Protein AF-A0A101IPP5-F1 (afdb_monomer_lite)

Foldseek 3Di:
DPPPCPPPPVVVVVVVLCVVPVVDDPVVSVVVVVVVVVVVVVVVVVVVVVVVVPDDDDDDPDPPVVQLVVLVVQAVDPVLSVLLSRQLSVLVVDAAGEAEDQDPPGPQVCFVVSCVSGSHVTYHYPVVPPPDPPD

Secondary structure (DSSP, 8-state):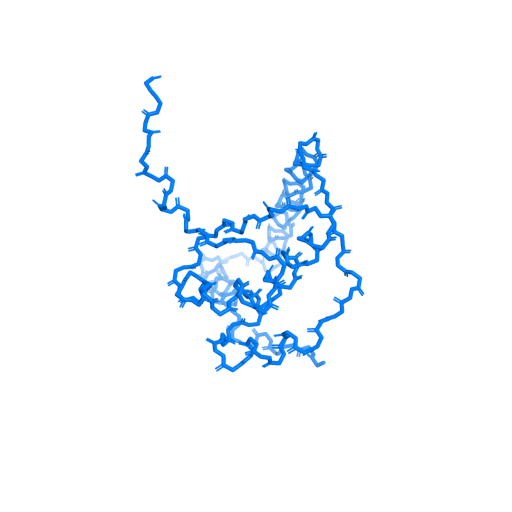
----GGG-HHHHHHHHHHHHTTTS-HHHHHHHHHHHHHHHHHHHHHHHHHHHTTS---------HHHHHHHHTT---HHHHHHHHHHHHHHHHSTT-EEEE--TTTTTTTHHHHHHHSS-SEEEEGGGG-S----

pLDDT: mean 87.03, std 14.02, range [35.88, 97.56]

Structure (mmCIF, N/CA/C/O backbone):
data_AF-A0A101IPP5-F1
#
_entry.id   AF-A0A101IPP5-F1
#
loop_
_atom_site.group_PDB
_atom_site.id
_atom_site.type_symbol
_atom_site.label_atom_id
_atom_site.label_alt_id
_atom_site.label_comp_id
_atom_site.label_asym_id
_atom_site.label_entity_id
_atom_site.label_seq_id
_atom_site.pdbx_PDB_ins_code
_atom_site.Cartn_x
_atom_site.Cartn_y
_atom_site.Cartn_z
_atom_site.occupancy
_atom_site.B_iso_or_equiv
_atom_site.auth_seq_id
_atom_site.auth_comp_id
_atom_site.auth_asym_id
_atom_site.auth_atom_id
_atom_site.pdbx_PDB_model_num
ATOM 1 N N . MET A 1 1 ? 18.520 9.495 3.350 1.00 35.88 1 MET A N 1
ATOM 2 C CA . MET A 1 1 ? 19.547 8.613 2.758 1.00 35.88 1 MET A CA 1
ATOM 3 C C . MET A 1 1 ? 18.892 7.920 1.573 1.00 35.88 1 MET A C 1
ATOM 5 O O . MET A 1 1 ? 17.983 7.137 1.793 1.00 35.88 1 MET A O 1
ATOM 9 N N . PHE A 1 2 ? 19.220 8.305 0.335 1.00 39.84 2 PHE A N 1
ATOM 10 C CA . PHE A 1 2 ? 18.642 7.663 -0.853 1.00 39.84 2 PHE A CA 1
ATOM 11 C C . PHE A 1 2 ? 19.157 6.220 -0.929 1.00 39.84 2 PHE A C 1
ATOM 13 O O . PHE A 1 2 ? 20.362 6.001 -0.785 1.00 39.84 2 PHE A O 1
ATOM 20 N N . ALA A 1 3 ? 18.260 5.246 -1.093 1.00 48.28 3 ALA A N 1
ATOM 21 C CA . ALA A 1 3 ? 18.640 3.847 -1.250 1.00 48.28 3 ALA A CA 1
ATOM 22 C C . ALA A 1 3 ? 19.607 3.712 -2.437 1.00 48.28 3 ALA A C 1
ATOM 24 O O . ALA A 1 3 ? 19.320 4.196 -3.534 1.00 48.28 3 ALA A O 1
ATOM 25 N N . ARG A 1 4 ? 20.771 3.086 -2.224 1.00 52.41 4 ARG A N 1
ATOM 26 C CA . ARG A 1 4 ? 21.702 2.783 -3.317 1.00 52.41 4 ARG A CA 1
ATOM 27 C C . ARG A 1 4 ? 21.040 1.723 -4.194 1.00 52.41 4 ARG A C 1
ATOM 29 O O . ARG A 1 4 ? 20.819 0.602 -3.748 1.00 52.41 4 ARG A O 1
ATOM 36 N N . GLY A 1 5 ? 20.679 2.100 -5.419 1.00 57.62 5 GLY A N 1
ATOM 37 C CA . GLY A 1 5 ? 19.861 1.288 -6.327 1.00 57.62 5 GLY A CA 1
ATOM 38 C C . GLY A 1 5 ? 20.529 0.026 -6.879 1.00 57.62 5 GLY A C 1
ATOM 39 O O . GLY A 1 5 ? 19.956 -0.623 -7.744 1.00 57.62 5 GLY A O 1
ATOM 40 N N . GLU A 1 6 ? 21.720 -0.329 -6.396 1.00 63.34 6 GLU A N 1
ATOM 41 C CA . GLU A 1 6 ? 22.563 -1.429 -6.887 1.00 63.34 6 GLU A CA 1
ATOM 42 C C . GLU A 1 6 ? 21.883 -2.808 -6.796 1.00 63.34 6 GLU A C 1
ATOM 44 O O . GLU A 1 6 ? 22.181 -3.687 -7.598 1.00 63.34 6 GLU A O 1
ATOM 49 N N . ASN A 1 7 ? 20.908 -2.970 -5.896 1.00 68.00 7 ASN A N 1
ATOM 50 C CA . ASN A 1 7 ? 20.124 -4.202 -5.740 1.00 68.00 7 ASN A CA 1
ATOM 51 C C . ASN A 1 7 ? 18.718 -4.122 -6.358 1.00 68.00 7 ASN A C 1
ATOM 53 O O . ASN A 1 7 ? 17.886 -5.003 -6.132 1.00 68.00 7 ASN A O 1
ATOM 57 N N . TRP A 1 8 ? 18.393 -3.063 -7.103 1.00 77.69 8 TRP A N 1
ATOM 58 C CA . TRP A 1 8 ? 17.054 -2.934 -7.669 1.00 77.69 8 TRP A CA 1
ATOM 59 C C . TRP A 1 8 ? 16.840 -3.950 -8.787 1.00 77.69 8 TRP A C 1
ATOM 61 O O . TRP A 1 8 ? 17.609 -4.015 -9.746 1.00 77.69 8 TRP A O 1
ATOM 71 N N . ARG A 1 9 ? 15.722 -4.684 -8.720 1.00 75.94 9 ARG A N 1
ATOM 72 C CA . ARG A 1 9 ? 15.314 -5.650 -9.757 1.00 75.94 9 ARG A CA 1
ATOM 73 C C . ARG A 1 9 ? 15.290 -5.040 -11.164 1.00 75.94 9 ARG A C 1
ATOM 75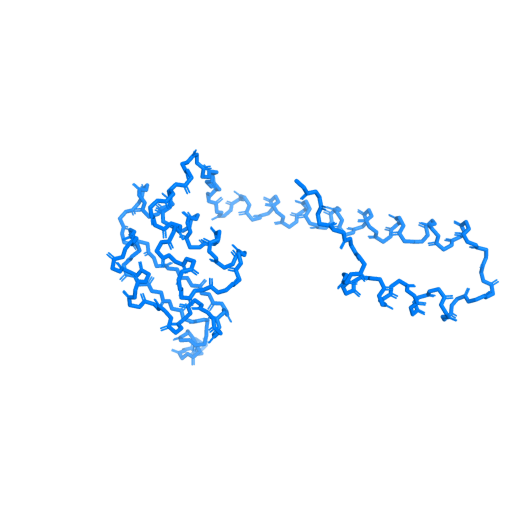 O O . ARG A 1 9 ? 15.581 -5.735 -12.135 1.00 75.94 9 ARG A O 1
ATOM 82 N N . ILE A 1 10 ? 15.012 -3.737 -11.274 1.00 79.62 10 ILE A N 1
ATOM 83 C CA . ILE A 1 10 ? 15.008 -3.019 -12.553 1.00 79.62 10 ILE A CA 1
ATOM 84 C C . ILE A 1 10 ? 16.375 -3.036 -13.247 1.00 79.62 10 ILE A C 1
ATOM 86 O O . ILE A 1 10 ? 16.414 -3.047 -14.471 1.00 79.62 10 ILE A O 1
ATOM 90 N N . LEU A 1 11 ? 17.492 -3.105 -12.512 1.00 79.81 11 LEU A N 1
ATOM 91 C CA . LEU A 1 11 ? 18.825 -3.164 -13.118 1.00 79.81 11 LEU A CA 1
ATOM 92 C C . LEU A 1 11 ? 19.029 -4.448 -13.925 1.00 79.81 11 LEU A C 1
ATOM 94 O O . LEU A 1 11 ? 19.584 -4.394 -15.019 1.00 79.81 11 LEU A O 1
ATOM 98 N N . GLY A 1 12 ? 18.540 -5.589 -13.427 1.00 81.69 12 GLY A N 1
ATOM 99 C CA . GLY A 1 12 ? 18.595 -6.861 -14.154 1.00 81.69 12 GLY A CA 1
ATOM 100 C C . GLY A 1 12 ? 17.748 -6.836 -15.427 1.00 81.69 12 GLY A C 1
ATOM 101 O O . GLY A 1 12 ? 18.188 -7.300 -16.478 1.00 81.69 12 GLY A O 1
ATOM 102 N N . ILE A 1 13 ? 16.566 -6.218 -15.354 1.00 82.44 13 ILE A N 1
ATOM 103 C CA . ILE A 1 13 ? 15.676 -6.032 -16.507 1.00 82.44 13 ILE A CA 1
ATOM 104 C C . ILE A 1 13 ? 16.335 -5.115 -17.541 1.00 82.44 13 ILE A C 1
ATOM 106 O O . ILE A 1 13 ? 16.417 -5.469 -18.712 1.00 82.44 13 ILE A O 1
ATOM 110 N N . LEU A 1 14 ? 16.864 -3.966 -17.111 1.00 80.88 14 LEU A N 1
ATOM 111 C CA . LEU A 1 14 ? 17.562 -3.031 -17.991 1.00 80.88 14 LEU A CA 1
ATOM 112 C C . LEU A 1 14 ? 18.763 -3.700 -18.652 1.00 80.88 14 LEU A C 1
ATOM 114 O O . LEU A 1 14 ? 18.918 -3.588 -19.863 1.00 80.88 14 LEU A O 1
ATOM 118 N N . LYS A 1 15 ? 19.577 -4.435 -17.888 1.00 81.94 15 LYS A N 1
ATOM 119 C CA . LYS A 1 15 ? 20.718 -5.175 -18.430 1.00 81.94 15 LYS A CA 1
ATOM 120 C C . LYS A 1 15 ? 20.281 -6.197 -19.481 1.00 81.94 15 LYS A C 1
ATOM 122 O O . LYS A 1 15 ? 20.884 -6.229 -20.543 1.00 81.94 15 LYS A O 1
ATOM 127 N N . SER A 1 16 ? 19.207 -6.945 -19.226 1.00 83.81 16 SER A N 1
ATOM 128 C CA . SER A 1 16 ? 18.646 -7.901 -20.194 1.00 83.81 16 SER A CA 1
ATOM 129 C C . SER A 1 16 ? 18.199 -7.196 -21.478 1.00 83.81 16 SER A C 1
ATOM 131 O O . SER A 1 16 ? 18.568 -7.612 -22.569 1.00 83.81 16 SER A O 1
ATOM 133 N N . ILE A 1 17 ? 17.511 -6.056 -21.355 1.00 83.31 17 ILE A N 1
ATOM 134 C CA . ILE A 1 17 ? 17.102 -5.229 -22.499 1.00 83.31 17 ILE A CA 1
ATOM 135 C C . ILE A 1 17 ? 18.323 -4.735 -23.292 1.00 83.31 17 ILE A C 1
ATOM 137 O O . ILE A 1 17 ? 18.332 -4.825 -24.519 1.00 83.31 17 ILE A O 1
ATOM 141 N N . PHE A 1 18 ? 19.359 -4.228 -22.613 1.00 82.25 18 PHE A N 1
ATOM 142 C CA . PHE A 1 18 ? 20.608 -3.806 -23.257 1.00 82.25 18 PHE A CA 1
ATOM 143 C C . PHE A 1 18 ? 21.313 -4.979 -23.947 1.00 82.25 18 PHE A C 1
ATOM 145 O O . PHE A 1 18 ? 21.815 -4.816 -25.059 1.00 82.25 18 PHE A O 1
ATOM 152 N N . ASP A 1 19 ? 21.339 -6.152 -23.312 1.00 84.56 19 ASP A N 1
ATOM 153 C CA . ASP A 1 19 ? 21.997 -7.342 -23.840 1.00 84.56 19 ASP A CA 1
ATOM 154 C C . ASP A 1 19 ? 21.277 -7.906 -25.080 1.00 84.56 19 ASP A C 1
ATOM 156 O O . ASP A 1 19 ? 21.938 -8.300 -26.043 1.00 84.56 19 ASP A O 1
ATOM 160 N N . GLU A 1 20 ? 19.943 -7.889 -25.096 1.00 84.19 20 GLU A N 1
ATOM 161 C CA . GLU A 1 20 ? 19.116 -8.282 -26.246 1.00 84.19 20 GLU A CA 1
ATOM 162 C C . GLU A 1 20 ? 19.249 -7.309 -27.427 1.00 84.19 20 GLU A C 1
ATOM 164 O O . GLU A 1 20 ? 19.109 -7.700 -28.585 1.00 84.19 20 GLU A O 1
ATOM 169 N N . HIS A 1 21 ? 19.570 -6.042 -27.152 1.00 81.31 21 HIS A N 1
ATOM 170 C CA . HIS A 1 21 ? 19.622 -4.970 -28.148 1.00 81.31 21 HIS A CA 1
ATOM 171 C C . HIS A 1 21 ? 21.048 -4.452 -28.395 1.00 81.31 21 HIS A C 1
ATOM 173 O O . HIS A 1 21 ? 21.216 -3.304 -28.804 1.00 81.31 21 HIS A O 1
ATOM 179 N N . LYS A 1 22 ? 22.084 -5.289 -28.215 1.00 74.56 22 LYS A N 1
ATOM 180 C CA . LYS A 1 22 ? 23.514 -4.924 -28.378 1.00 74.56 22 LYS A CA 1
ATOM 181 C C . LYS A 1 22 ? 23.880 -4.250 -29.707 1.00 74.56 22 LYS A C 1
ATOM 183 O O . LYS A 1 22 ? 24.897 -3.569 -29.775 1.00 74.56 22 LYS A O 1
ATOM 188 N N . GLY A 1 23 ? 23.075 -4.433 -30.756 1.00 73.62 23 GLY A N 1
ATOM 189 C CA . GLY A 1 23 ? 23.257 -3.786 -32.062 1.00 73.62 23 GLY A CA 1
ATOM 190 C C . GLY A 1 23 ? 22.647 -2.383 -32.191 1.00 73.62 23 GLY A C 1
ATOM 191 O O . GLY A 1 23 ? 22.878 -1.711 -33.194 1.00 73.62 23 GLY A O 1
ATOM 192 N N . TYR A 1 24 ? 21.867 -1.922 -31.211 1.00 74.19 24 TYR A N 1
ATOM 193 C CA . TYR A 1 24 ? 21.241 -0.601 -31.225 1.00 74.19 24 TYR A CA 1
ATOM 194 C C . TYR A 1 24 ? 22.150 0.451 -30.587 1.00 74.19 24 TYR A C 1
ATOM 196 O O . TYR A 1 24 ? 22.792 0.220 -29.564 1.00 74.19 24 TYR A O 1
ATOM 204 N N . SER A 1 25 ? 22.148 1.662 -31.151 1.00 82.31 25 SER A N 1
ATOM 205 C CA . SER A 1 25 ? 22.758 2.818 -30.487 1.00 82.31 25 SER A CA 1
ATOM 206 C C . SER A 1 25 ? 22.093 3.054 -29.128 1.00 82.31 25 SER A C 1
ATOM 208 O O . SER A 1 25 ? 20.862 3.063 -29.022 1.00 82.31 25 SER A O 1
ATOM 210 N N . SER A 1 26 ? 22.902 3.328 -28.102 1.00 79.31 26 SER A N 1
ATOM 211 C CA . SER A 1 26 ? 22.436 3.690 -26.757 1.00 79.31 26 SER A CA 1
ATOM 212 C C . SER A 1 26 ? 21.416 4.834 -26.774 1.00 79.31 26 SER A C 1
ATOM 214 O O . SER A 1 26 ? 20.473 4.835 -25.985 1.00 79.31 26 SER A O 1
ATOM 216 N N . VAL A 1 27 ? 21.539 5.766 -27.723 1.00 82.81 27 VAL A N 1
ATOM 217 C CA . VAL A 1 27 ? 20.597 6.876 -27.925 1.00 82.81 27 VAL A CA 1
ATOM 218 C C . VAL A 1 27 ? 19.200 6.372 -28.302 1.00 82.81 27 VAL A C 1
ATOM 220 O O . VAL A 1 27 ? 18.203 6.863 -27.772 1.00 82.81 27 VAL A O 1
ATOM 223 N N . ILE A 1 28 ? 19.115 5.378 -29.191 1.00 83.62 28 ILE A N 1
ATOM 224 C CA . ILE A 1 28 ? 17.840 4.795 -29.632 1.00 83.62 28 ILE A CA 1
ATOM 225 C C . ILE A 1 28 ? 17.189 4.037 -28.477 1.00 83.62 28 ILE A 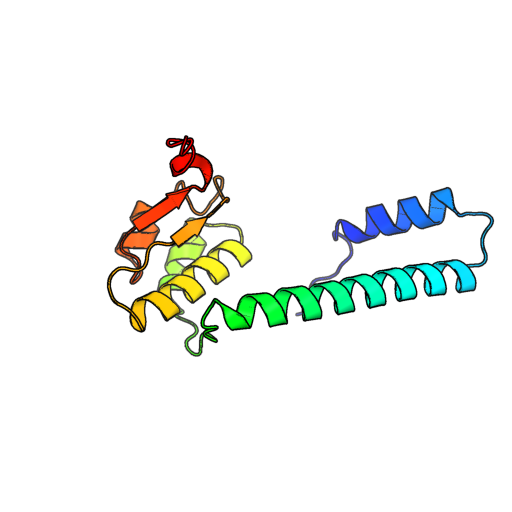C 1
ATOM 227 O O . ILE A 1 28 ? 15.992 4.190 -28.236 1.00 83.62 28 ILE A O 1
ATOM 231 N N . LEU A 1 29 ? 17.978 3.275 -27.720 1.00 83.81 29 LEU A N 1
ATOM 232 C CA . LEU A 1 29 ? 17.461 2.488 -26.607 1.00 83.81 29 LEU A CA 1
ATOM 233 C C . LEU A 1 29 ? 16.956 3.368 -25.454 1.00 83.81 29 LEU A C 1
ATOM 235 O O . LEU A 1 29 ? 15.867 3.140 -24.932 1.00 83.81 29 LEU A O 1
ATOM 239 N N . ILE A 1 30 ? 17.683 4.438 -25.116 1.00 86.00 30 ILE A N 1
ATOM 240 C CA . ILE A 1 30 ? 17.225 5.438 -24.140 1.00 86.00 30 ILE A CA 1
ATOM 241 C C . ILE A 1 30 ? 15.921 6.092 -24.604 1.00 86.00 30 ILE A C 1
ATOM 243 O O . ILE A 1 30 ? 15.019 6.306 -23.794 1.00 86.00 30 ILE A O 1
ATOM 247 N N . LYS A 1 31 ? 15.801 6.411 -25.899 1.00 88.62 31 LYS A N 1
ATOM 248 C CA . LYS A 1 31 ? 14.567 6.979 -26.455 1.00 88.62 31 LYS A CA 1
ATOM 249 C C . LYS A 1 31 ? 13.393 6.011 -26.287 1.00 88.62 31 LYS A C 1
ATOM 251 O O . LYS A 1 31 ? 12.354 6.423 -25.782 1.00 88.62 31 LYS A O 1
ATOM 256 N N . LEU A 1 32 ? 13.585 4.734 -26.615 1.00 85.50 32 LEU A N 1
ATOM 257 C CA . LEU A 1 32 ? 12.558 3.704 -26.465 1.00 85.50 32 LEU A CA 1
ATOM 258 C C . LEU A 1 32 ? 12.120 3.530 -25.002 1.00 85.50 32 LEU A C 1
ATOM 260 O O . LEU A 1 32 ? 10.923 3.516 -24.724 1.00 85.50 32 LEU A O 1
ATOM 264 N N . LEU A 1 33 ? 13.067 3.474 -24.060 1.00 87.88 33 LEU A N 1
ATOM 265 C CA . LEU A 1 33 ? 12.764 3.383 -22.626 1.00 87.88 33 LEU A CA 1
ATOM 266 C C . LEU A 1 33 ? 11.972 4.597 -22.129 1.00 87.88 33 LEU A C 1
ATOM 268 O O . LEU A 1 33 ? 10.990 4.438 -21.406 1.00 87.88 33 LEU A O 1
ATOM 272 N N . ARG A 1 34 ? 12.343 5.809 -22.559 1.00 90.06 34 ARG A N 1
ATOM 273 C CA . ARG A 1 34 ? 11.595 7.033 -22.232 1.00 90.06 34 ARG A CA 1
ATOM 274 C C . ARG A 1 34 ? 10.187 7.021 -22.816 1.00 90.06 34 ARG A C 1
ATOM 276 O O . ARG A 1 34 ? 9.255 7.470 -22.159 1.00 90.06 34 ARG A O 1
ATOM 283 N N . ASP A 1 35 ? 10.015 6.511 -24.029 1.00 90.88 35 ASP A N 1
ATOM 284 C CA . ASP A 1 35 ? 8.697 6.424 -24.658 1.00 90.88 35 ASP A CA 1
ATOM 285 C C . ASP A 1 35 ? 7.815 5.356 -23.988 1.00 90.88 35 ASP A C 1
ATOM 287 O O . ASP A 1 35 ? 6.605 5.546 -23.855 1.00 90.88 35 ASP A O 1
ATOM 291 N N . VAL A 1 36 ? 8.399 4.256 -23.499 1.00 88.94 36 VAL A N 1
ATOM 292 C CA . VAL A 1 36 ? 7.705 3.291 -22.628 1.00 88.94 36 VAL A CA 1
ATOM 293 C C . VAL A 1 36 ? 7.297 3.950 -21.313 1.00 88.94 36 VAL A C 1
ATOM 295 O O . VAL A 1 36 ? 6.125 3.876 -20.951 1.00 88.94 36 VAL A O 1
ATOM 298 N N . GLN A 1 37 ? 8.219 4.647 -20.645 1.00 91.19 37 GLN A N 1
ATOM 299 C CA . GLN A 1 37 ? 7.940 5.351 -19.394 1.00 91.19 37 GLN A CA 1
ATOM 300 C C . GLN A 1 37 ? 6.783 6.343 -19.557 1.00 91.19 37 GLN A C 1
ATOM 302 O O . GLN A 1 37 ? 5.813 6.275 -18.815 1.00 91.19 37 GLN A O 1
ATOM 307 N N . ARG A 1 38 ? 6.822 7.207 -20.579 1.00 93.75 38 ARG A N 1
ATOM 308 C CA . ARG A 1 38 ? 5.753 8.189 -20.831 1.00 93.75 38 ARG A CA 1
ATOM 309 C C . ARG A 1 38 ? 4.390 7.542 -21.053 1.00 93.75 38 ARG A C 1
ATOM 311 O O . ARG A 1 38 ? 3.382 8.084 -20.607 1.00 93.75 38 ARG A O 1
ATOM 318 N N . ARG A 1 39 ? 4.341 6.412 -21.769 1.00 93.62 39 ARG A N 1
ATOM 319 C CA . ARG A 1 39 ? 3.088 5.670 -21.973 1.00 93.62 39 ARG A CA 1
ATOM 320 C C . ARG A 1 39 ? 2.567 5.111 -20.658 1.00 93.62 39 ARG A C 1
ATOM 322 O O . ARG A 1 39 ? 1.389 5.284 -20.371 1.00 93.62 39 ARG A O 1
ATOM 329 N N . TYR A 1 40 ? 3.446 4.516 -19.855 1.00 92.44 40 TYR A N 1
ATOM 330 C CA . TYR A 1 40 ? 3.087 4.012 -18.536 1.00 92.44 40 TYR A CA 1
ATOM 331 C C . TYR A 1 40 ? 2.580 5.128 -17.615 1.00 92.44 40 TYR A C 1
ATOM 333 O O . TYR A 1 40 ? 1.511 4.990 -17.031 1.00 92.44 40 TYR A O 1
ATOM 341 N N . ASP A 1 41 ? 3.286 6.259 -17.547 1.00 94.12 41 ASP A N 1
ATOM 342 C CA . ASP A 1 41 ? 2.893 7.411 -16.728 1.00 94.12 41 ASP A CA 1
ATOM 343 C C . ASP A 1 41 ? 1.526 7.957 -17.157 1.00 94.12 41 ASP A C 1
ATOM 345 O O . ASP A 1 41 ? 0.678 8.256 -16.315 1.00 94.12 41 ASP A O 1
ATOM 349 N N . LYS A 1 42 ? 1.274 8.036 -18.471 1.00 95.69 42 LYS A N 1
ATOM 350 C CA . LYS A 1 42 ? -0.032 8.439 -19.000 1.00 95.69 42 LYS A CA 1
ATOM 351 C C . LYS A 1 42 ? -1.128 7.453 -18.596 1.00 95.69 42 LYS A C 1
ATOM 353 O O . LYS A 1 42 ? -2.152 7.876 -18.070 1.00 95.69 42 LYS A O 1
ATOM 358 N N . GLU A 1 43 ? -0.915 6.155 -18.803 1.00 95.12 43 GLU A N 1
ATOM 359 C CA . GLU A 1 43 ? -1.888 5.133 -18.406 1.00 95.12 43 GLU A CA 1
ATOM 360 C C . GLU A 1 43 ? -2.151 5.140 -16.900 1.00 95.12 43 GLU A C 1
ATOM 362 O O . GLU A 1 43 ? -3.293 4.966 -16.474 1.00 95.12 43 GLU A O 1
ATOM 367 N N . TYR A 1 44 ? -1.113 5.353 -16.092 1.00 93.88 44 TYR A N 1
ATOM 368 C CA . TYR A 1 44 ? -1.234 5.496 -14.650 1.00 93.88 44 TYR A CA 1
ATOM 369 C C . TYR A 1 44 ? -2.125 6.686 -14.291 1.00 93.88 44 TYR A C 1
ATOM 371 O O . TYR A 1 44 ? -3.086 6.512 -13.544 1.00 93.88 44 TYR A O 1
ATOM 379 N N . ILE A 1 45 ? -1.859 7.868 -14.858 1.00 94.50 45 ILE A N 1
ATOM 380 C CA . ILE A 1 45 ? -2.669 9.073 -14.631 1.00 94.50 45 ILE A CA 1
ATOM 381 C C . ILE A 1 45 ? -4.122 8.830 -15.050 1.00 94.50 45 ILE A C 1
ATOM 383 O O . ILE A 1 45 ? -5.035 9.135 -14.285 1.00 94.50 45 ILE A O 1
ATOM 387 N N . ASP A 1 46 ? -4.346 8.235 -16.222 1.00 94.94 46 ASP A N 1
ATOM 388 C CA . ASP A 1 46 ? -5.689 7.956 -16.735 1.00 94.94 46 ASP A CA 1
ATOM 389 C C . ASP A 1 46 ? -6.454 6.988 -15.815 1.00 94.94 46 ASP A C 1
ATOM 391 O O . ASP A 1 46 ? -7.615 7.229 -15.476 1.00 94.94 46 ASP A O 1
ATOM 395 N N . ARG A 1 47 ? -5.809 5.904 -15.360 1.00 94.00 47 ARG A N 1
ATOM 396 C CA . ARG A 1 47 ? -6.406 4.942 -14.414 1.00 94.00 47 ARG A CA 1
ATOM 397 C C . ARG A 1 47 ? -6.659 5.575 -13.050 1.00 94.00 47 ARG A C 1
ATOM 399 O O . ARG A 1 47 ? -7.708 5.339 -12.460 1.00 94.00 47 ARG A O 1
ATOM 406 N N . PHE A 1 48 ? -5.730 6.389 -12.563 1.00 92.56 48 PHE A N 1
ATOM 407 C CA . PHE A 1 48 ? -5.855 7.074 -11.283 1.00 92.56 48 PHE A CA 1
ATOM 408 C C . PHE A 1 48 ? -6.982 8.112 -11.293 1.00 92.56 48 PHE A C 1
ATOM 410 O O . PHE A 1 48 ? -7.738 8.205 -10.329 1.00 92.56 48 PHE A O 1
ATOM 417 N N . ASN A 1 49 ? -7.150 8.850 -12.392 1.00 94.06 49 ASN A N 1
ATOM 418 C CA . ASN A 1 49 ? -8.259 9.789 -12.554 1.00 94.06 49 ASN A CA 1
ATOM 419 C C . ASN A 1 49 ? -9.611 9.066 -12.568 1.00 94.06 49 ASN A C 1
ATOM 421 O O . ASN A 1 49 ? -10.510 9.480 -11.848 1.00 94.06 49 ASN A O 1
ATOM 425 N N . LYS A 1 50 ? -9.726 7.938 -13.281 1.00 94.56 50 LYS A N 1
ATOM 426 C CA . LYS A 1 50 ? -10.933 7.093 -13.227 1.00 94.56 50 LYS A CA 1
ATOM 427 C C . LYS A 1 50 ? -11.202 6.554 -11.824 1.00 94.56 50 LYS A C 1
ATOM 429 O O . LYS A 1 50 ? -12.341 6.515 -11.382 1.00 94.56 50 LYS A O 1
ATOM 434 N N . LEU A 1 51 ? -10.157 6.147 -11.102 1.00 93.56 51 LEU A N 1
ATOM 435 C CA . LEU A 1 51 ? -10.292 5.678 -9.724 1.00 93.56 51 LEU A CA 1
ATOM 436 C C . LEU A 1 51 ? -10.852 6.787 -8.819 1.00 93.56 51 LEU A C 1
ATOM 438 O O . LEU A 1 51 ? -11.757 6.530 -8.033 1.00 93.56 51 LEU A O 1
ATOM 442 N N . LYS A 1 52 ? -10.368 8.026 -8.963 1.00 93.88 52 LYS A N 1
ATOM 443 C CA . LYS A 1 52 ? -10.849 9.191 -8.198 1.00 93.88 52 LYS A CA 1
ATOM 444 C C . LYS A 1 52 ? -12.334 9.497 -8.387 1.00 93.88 52 LYS A C 1
ATOM 446 O O . LYS A 1 52 ? -12.914 10.151 -7.529 1.00 93.88 52 LYS A O 1
ATOM 451 N N . GLU A 1 53 ? -12.946 9.044 -9.477 1.00 94.25 53 GLU A N 1
ATOM 452 C CA . GLU A 1 53 ? -14.390 9.193 -9.693 1.00 94.25 53 GLU A CA 1
ATOM 453 C C . GLU A 1 53 ? -15.212 8.279 -8.768 1.00 94.25 53 GLU A C 1
ATOM 455 O O . GLU A 1 53 ? -16.373 8.574 -8.495 1.00 94.25 53 GLU A O 1
ATOM 460 N N . ILE A 1 54 ? -14.621 7.186 -8.270 1.00 95.00 54 ILE A N 1
ATOM 461 C CA . ILE A 1 54 ? -15.312 6.154 -7.480 1.00 95.00 54 ILE A CA 1
ATOM 462 C C . ILE A 1 54 ? -14.747 5.962 -6.067 1.00 95.00 54 ILE A C 1
ATOM 464 O O . ILE A 1 54 ? -15.396 5.320 -5.243 1.00 95.00 54 ILE A O 1
ATOM 468 N N . VAL A 1 55 ? -13.560 6.498 -5.763 1.00 91.31 55 VAL A N 1
ATOM 469 C CA . VAL A 1 55 ? -12.956 6.426 -4.424 1.00 91.31 55 VAL A CA 1
ATOM 470 C C . VAL A 1 55 ? -12.590 7.802 -3.886 1.00 91.31 55 VAL A C 1
ATOM 472 O O . VAL A 1 55 ? -12.139 8.686 -4.614 1.00 91.31 55 VAL A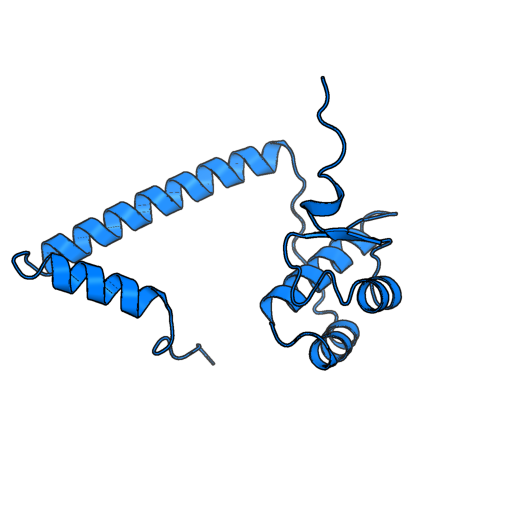 O 1
ATOM 475 N N . THR A 1 56 ? -12.705 7.961 -2.571 1.00 90.31 56 THR A N 1
ATOM 476 C CA . THR A 1 56 ? -12.145 9.110 -1.857 1.00 90.31 56 THR A CA 1
ATOM 477 C C . THR A 1 56 ? -10.691 8.828 -1.495 1.00 90.31 56 THR A C 1
ATOM 479 O O . THR A 1 56 ? -10.378 7.801 -0.897 1.00 90.31 56 THR A O 1
ATOM 482 N N . ILE A 1 57 ? -9.797 9.749 -1.857 1.00 90.75 57 ILE A N 1
ATOM 483 C CA . ILE A 1 57 ? -8.371 9.645 -1.542 1.00 90.75 57 ILE A CA 1
ATOM 484 C C . ILE A 1 57 ? -8.074 10.455 -0.289 1.00 90.75 57 ILE A C 1
ATOM 486 O O . ILE A 1 57 ? -8.387 11.642 -0.215 1.00 90.75 57 ILE A O 1
ATOM 490 N N . HIS A 1 58 ? -7.414 9.809 0.663 1.00 91.25 58 HIS A N 1
ATOM 491 C CA . HIS A 1 58 ? -6.964 10.417 1.903 1.00 91.25 58 HIS A CA 1
ATOM 492 C C . HIS A 1 58 ? -5.439 10.435 1.943 1.00 91.25 58 HIS A C 1
ATOM 494 O O . HIS A 1 58 ? -4.801 9.416 1.697 1.00 91.25 58 HIS A O 1
ATOM 500 N N . ASN A 1 59 ? -4.860 11.590 2.275 1.00 92.38 59 ASN A N 1
ATOM 501 C CA . ASN A 1 59 ? -3.429 11.712 2.528 1.00 92.38 59 ASN A CA 1
ATOM 502 C C . ASN A 1 59 ? -3.205 11.660 4.033 1.00 92.38 59 ASN A C 1
ATOM 504 O O . ASN A 1 59 ? -3.728 12.499 4.767 1.00 92.38 59 ASN A O 1
ATOM 508 N N . ARG A 1 60 ? -2.431 10.681 4.496 1.00 94.19 60 ARG A N 1
ATOM 509 C CA . ARG A 1 60 ? -2.116 10.567 5.914 1.00 94.19 60 ARG A CA 1
ATOM 510 C C . ARG A 1 60 ? -1.241 11.735 6.362 1.00 94.19 60 ARG A C 1
ATOM 512 O O . ARG A 1 60 ? -0.126 11.916 5.887 1.00 94.19 60 ARG A O 1
ATOM 519 N N . GLU A 1 61 ? -1.735 12.486 7.340 1.00 92.88 61 GLU A N 1
ATOM 520 C CA . GLU A 1 61 ? -1.019 13.636 7.917 1.00 92.88 61 GLU A CA 1
ATOM 521 C C . GLU A 1 61 ? -0.160 13.253 9.129 1.00 92.88 61 GLU A C 1
ATOM 523 O O . GLU A 1 61 ? 0.820 13.924 9.452 1.00 92.88 61 GLU A O 1
ATOM 528 N N . LYS A 1 62 ? -0.534 12.176 9.832 1.00 93.00 62 LYS A N 1
ATOM 529 C CA . LYS A 1 62 ? 0.102 11.764 11.088 1.00 93.00 62 LYS A CA 1
ATOM 530 C C . LYS A 1 62 ? 1.059 10.586 10.877 1.0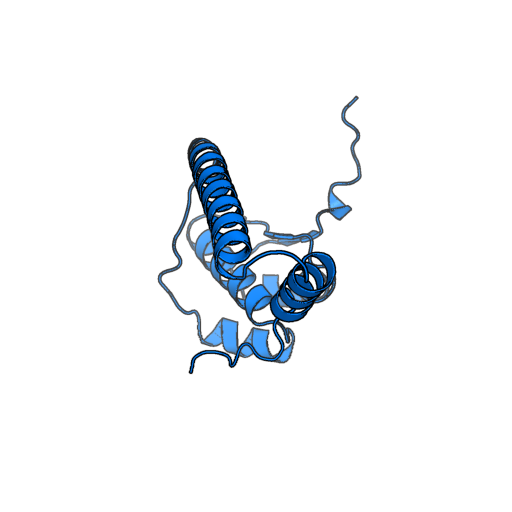0 93.00 62 LYS A C 1
ATOM 532 O O . LYS A 1 62 ? 0.683 9.585 10.265 1.00 93.00 62 LYS A O 1
ATOM 537 N N . PRO A 1 63 ? 2.274 10.633 11.448 1.00 91.88 63 PRO A N 1
ATOM 538 C CA . PRO A 1 63 ? 3.256 9.568 11.271 1.00 91.88 63 PRO A CA 1
ATOM 539 C C . PRO A 1 63 ? 2.965 8.304 12.098 1.00 91.88 63 PRO A C 1
ATOM 541 O O . PRO A 1 63 ? 3.510 7.258 11.763 1.00 91.88 63 PRO A O 1
ATOM 544 N N . TYR A 1 64 ? 2.137 8.392 13.152 1.00 96.50 64 TYR A N 1
ATOM 545 C CA . TYR A 1 64 ? 1.782 7.288 14.066 1.00 96.50 64 TYR A CA 1
ATOM 546 C C . TYR A 1 64 ? 2.993 6.482 14.564 1.00 96.50 64 TYR A C 1
ATOM 548 O O . TYR A 1 64 ? 3.036 5.259 14.456 1.00 96.50 64 TYR A O 1
ATOM 556 N N . LEU A 1 65 ? 3.993 7.182 15.111 1.00 96.12 65 LEU A N 1
ATOM 557 C CA . LEU A 1 65 ? 5.289 6.593 15.469 1.00 96.12 65 LEU A CA 1
ATOM 558 C C . LEU A 1 65 ? 5.192 5.433 16.471 1.00 96.12 65 LEU A C 1
ATOM 560 O O . LEU A 1 65 ? 6.009 4.525 16.409 1.00 96.12 65 LEU A O 1
ATOM 564 N N . GLU A 1 66 ? 4.216 5.451 17.376 1.00 96.38 66 GLU A N 1
ATOM 565 C CA . GLU A 1 66 ? 4.020 4.380 18.363 1.00 96.38 66 GLU A CA 1
ATOM 566 C C . GLU A 1 66 ? 3.519 3.089 17.709 1.00 96.38 66 GLU A C 1
ATOM 568 O O . GLU A 1 66 ? 4.116 2.034 17.902 1.00 96.38 66 GLU A O 1
ATOM 573 N N . ILE A 1 67 ? 2.489 3.191 16.862 1.00 96.44 67 ILE A N 1
ATOM 574 C CA . ILE A 1 67 ? 1.970 2.062 16.077 1.00 96.44 67 ILE A CA 1
ATOM 575 C C . ILE A 1 67 ? 3.062 1.545 15.143 1.00 96.44 67 ILE A C 1
ATOM 577 O O . ILE A 1 67 ? 3.284 0.344 15.051 1.00 96.44 67 ILE A O 1
ATOM 581 N N . ARG A 1 68 ? 3.784 2.458 14.485 1.00 96.62 68 ARG A N 1
ATOM 582 C CA . ARG A 1 68 ? 4.890 2.114 13.595 1.00 96.62 68 ARG A CA 1
ATOM 583 C C . ARG A 1 68 ? 5.946 1.268 14.307 1.00 96.62 68 ARG A C 1
ATOM 585 O O . ARG A 1 68 ? 6.269 0.203 13.803 1.00 96.62 68 ARG A O 1
ATOM 592 N N . LYS A 1 69 ? 6.453 1.724 15.458 1.00 96.00 69 LYS A N 1
ATOM 593 C CA . LYS A 1 69 ? 7.473 0.991 16.227 1.00 96.00 69 LYS A CA 1
ATOM 594 C C . LYS A 1 69 ? 6.998 -0.407 16.605 1.00 96.00 69 LYS A C 1
ATOM 596 O O . LYS A 1 69 ? 7.756 -1.353 16.471 1.00 96.00 69 LYS A O 1
ATOM 601 N N . LEU A 1 70 ? 5.742 -0.526 17.031 1.00 95.88 70 LEU A N 1
ATOM 602 C CA . LEU A 1 70 ? 5.151 -1.816 17.373 1.00 95.88 70 LEU A CA 1
ATOM 603 C C . LEU A 1 70 ? 5.078 -2.749 16.158 1.00 95.88 70 LEU A C 1
ATOM 605 O O . LEU A 1 70 ? 5.366 -3.930 16.282 1.00 95.88 70 LEU A O 1
ATOM 609 N N . LEU A 1 71 ? 4.711 -2.239 14.979 1.00 95.31 71 LEU A N 1
ATOM 610 C CA . LEU A 1 71 ? 4.645 -3.046 13.757 1.00 95.31 71 LEU A CA 1
ATOM 611 C C . LEU A 1 71 ? 6.033 -3.460 13.246 1.00 95.31 71 LEU A C 1
ATOM 613 O O . LEU A 1 71 ? 6.170 -4.577 12.755 1.00 95.31 71 LEU A O 1
ATOM 617 N N . GLU A 1 72 ? 7.050 -2.607 13.401 1.00 95.62 72 GLU A N 1
ATOM 618 C CA . GLU A 1 72 ? 8.445 -2.898 13.019 1.00 95.62 72 GLU A CA 1
ATOM 619 C C . GLU A 1 72 ? 9.031 -4.115 13.767 1.00 95.62 72 GLU A C 1
ATOM 621 O O . GLU A 1 72 ? 10.002 -4.702 13.301 1.00 95.62 72 GLU A O 1
ATOM 626 N N . GLU A 1 73 ? 8.440 -4.538 14.891 1.00 94.12 73 GLU A N 1
ATOM 627 C CA . GLU A 1 73 ? 8.847 -5.755 15.612 1.00 94.12 73 GLU A CA 1
ATOM 628 C C . GLU A 1 73 ? 8.360 -7.059 14.948 1.00 94.12 73 GLU A C 1
ATOM 630 O O . GLU A 1 73 ? 8.918 -8.123 15.217 1.00 94.12 73 GLU A O 1
ATOM 635 N N . PHE A 1 74 ? 7.331 -7.001 14.091 1.00 92.44 74 PHE A N 1
ATOM 636 C CA . PHE A 1 74 ? 6.656 -8.188 13.531 1.00 92.44 74 PHE A CA 1
ATOM 637 C C . PHE A 1 74 ? 6.544 -8.189 12.003 1.00 92.44 74 PHE A C 1
ATOM 639 O O . PHE A 1 74 ? 6.233 -9.223 11.408 1.00 92.44 7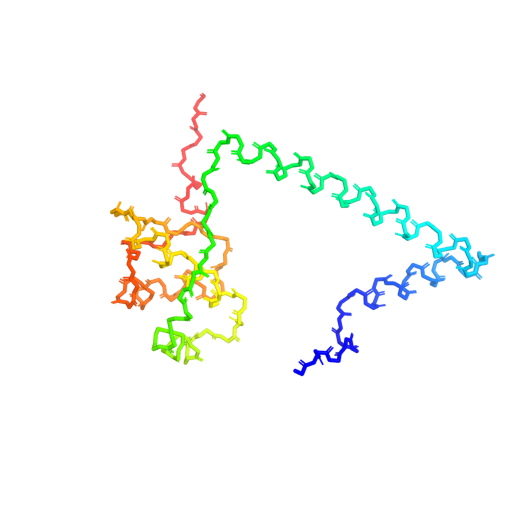4 PHE A O 1
ATOM 646 N N . ILE A 1 75 ? 6.745 -7.037 11.368 1.00 92.81 75 ILE A N 1
ATOM 647 C CA . ILE A 1 75 ? 6.665 -6.848 9.922 1.00 92.81 75 ILE A CA 1
ATOM 648 C C . ILE A 1 75 ? 8.000 -6.272 9.463 1.00 92.81 75 ILE A C 1
ATOM 650 O O . ILE A 1 75 ? 8.361 -5.155 9.823 1.00 92.81 75 ILE A O 1
ATOM 654 N N . GLU A 1 76 ? 8.739 -7.048 8.672 1.00 90.44 76 GLU A N 1
ATOM 655 C CA . GLU A 1 76 ? 10.052 -6.635 8.165 1.00 90.44 76 GLU A CA 1
ATOM 656 C C . GLU A 1 76 ? 9.937 -5.635 7.007 1.00 90.44 76 GLU A C 1
ATOM 658 O O . GLU A 1 76 ? 10.796 -4.766 6.842 1.00 90.44 76 GLU A O 1
ATOM 663 N N . ASP A 1 77 ? 8.877 -5.750 6.202 1.00 90.88 77 ASP A N 1
ATOM 664 C CA . ASP A 1 77 ? 8.677 -4.903 5.032 1.00 90.88 77 ASP A CA 1
ATOM 665 C C . ASP A 1 77 ? 8.105 -3.532 5.426 1.00 90.88 77 ASP A C 1
ATOM 667 O O . ASP A 1 77 ? 6.998 -3.392 5.955 1.00 90.88 77 ASP A O 1
ATOM 671 N N . TRP A 1 78 ? 8.882 -2.487 5.145 1.00 90.25 78 TRP A N 1
ATOM 672 C CA . TRP A 1 78 ? 8.506 -1.112 5.445 1.00 90.25 78 TRP A CA 1
ATOM 673 C C . TRP A 1 78 ? 7.277 -0.643 4.655 1.00 90.25 78 TRP A C 1
ATOM 675 O O . TRP A 1 78 ? 6.493 0.153 5.186 1.00 90.25 78 TRP A O 1
ATOM 685 N N . ASP A 1 79 ? 7.090 -1.129 3.425 1.00 92.25 79 ASP A N 1
ATOM 686 C CA . ASP A 1 79 ? 5.953 -0.754 2.582 1.00 92.25 79 ASP A CA 1
ATOM 687 C C . ASP A 1 79 ? 4.645 -1.314 3.164 1.00 92.25 79 ASP A C 1
ATOM 689 O O . ASP A 1 79 ? 3.643 -0.596 3.242 1.00 92.25 79 ASP A O 1
ATOM 693 N N . ASP A 1 80 ? 4.670 -2.541 3.695 1.00 95.25 80 ASP A N 1
ATOM 694 C CA . ASP A 1 80 ? 3.515 -3.153 4.366 1.00 95.25 80 ASP A CA 1
ATOM 695 C C . ASP A 1 80 ? 3.116 -2.378 5.630 1.00 95.25 80 ASP A C 1
ATOM 697 O O . ASP A 1 80 ? 1.929 -2.146 5.890 1.00 95.25 80 ASP A O 1
ATOM 701 N N . ILE A 1 81 ? 4.101 -1.881 6.387 1.00 96.19 81 ILE A N 1
ATOM 702 C CA . ILE A 1 81 ? 3.845 -0.988 7.524 1.00 96.19 81 ILE A CA 1
ATOM 703 C C . ILE A 1 81 ? 3.188 0.313 7.051 1.00 96.19 81 ILE A C 1
ATOM 705 O O . ILE A 1 81 ? 2.228 0.763 7.680 1.00 96.19 81 ILE A O 1
ATOM 709 N N . GLN A 1 82 ? 3.657 0.928 5.955 1.00 96.44 82 GLN A N 1
ATOM 710 C CA . GLN A 1 82 ? 3.031 2.156 5.441 1.00 96.44 82 GLN A CA 1
ATOM 711 C C . GLN A 1 82 ? 1.562 1.929 5.070 1.00 96.44 82 GLN A C 1
ATOM 713 O O . GLN A 1 82 ? 0.718 2.739 5.457 1.00 96.44 82 GLN A O 1
ATOM 718 N N . ILE A 1 83 ? 1.246 0.805 4.421 1.00 96.19 83 ILE A N 1
ATOM 719 C CA . ILE A 1 83 ? -0.131 0.430 4.069 1.00 96.19 83 ILE A CA 1
ATOM 720 C C . ILE A 1 83 ? -1.013 0.352 5.322 1.00 96.19 83 ILE A C 1
ATOM 722 O O . ILE A 1 83 ? -2.114 0.907 5.342 1.00 96.19 83 ILE A O 1
ATOM 726 N N . ILE A 1 84 ? -0.534 -0.292 6.392 1.00 97.19 84 ILE A N 1
ATOM 727 C CA . ILE A 1 84 ? -1.288 -0.416 7.649 1.00 97.19 84 ILE A CA 1
ATOM 728 C C . ILE A 1 84 ? -1.516 0.956 8.300 1.00 97.19 84 ILE A C 1
ATOM 730 O O . ILE A 1 84 ? -2.614 1.232 8.789 1.00 97.19 84 ILE A O 1
ATOM 734 N N . LEU A 1 85 ? -0.509 1.835 8.303 1.00 97.56 85 LEU A N 1
ATOM 735 C CA . LEU A 1 85 ? -0.632 3.176 8.882 1.00 97.56 85 LEU A CA 1
ATOM 736 C C . LEU A 1 85 ? -1.600 4.066 8.093 1.00 97.56 85 LEU A C 1
ATOM 738 O O . LEU A 1 85 ? -2.365 4.823 8.697 1.00 97.56 85 LEU A O 1
ATOM 742 N N . ASP A 1 86 ? -1.596 3.971 6.765 1.00 96.06 86 ASP A N 1
ATOM 743 C CA . ASP A 1 86 ? -2.546 4.681 5.907 1.00 96.06 86 ASP A CA 1
ATOM 744 C C . ASP A 1 86 ? -3.971 4.149 6.113 1.00 96.06 86 ASP A C 1
ATOM 746 O O . ASP A 1 86 ? -4.916 4.928 6.265 1.00 96.06 86 ASP A O 1
ATOM 750 N N . ALA A 1 87 ? -4.133 2.830 6.236 1.00 95.75 87 ALA A N 1
ATOM 751 C CA . ALA A 1 87 ? -5.413 2.214 6.564 1.00 95.75 87 ALA A CA 1
ATOM 752 C C . ALA A 1 87 ? -5.916 2.645 7.956 1.00 95.75 87 ALA A C 1
ATOM 754 O O . ALA A 1 87 ? -7.093 2.974 8.114 1.00 95.75 87 ALA A O 1
ATOM 755 N N . HIS A 1 88 ? -5.028 2.737 8.953 1.00 96.69 88 HIS A N 1
ATOM 756 C CA . HIS A 1 88 ? -5.353 3.284 10.272 1.00 96.69 88 HIS A CA 1
ATOM 757 C C . HIS A 1 88 ? -5.800 4.752 10.197 1.00 96.69 88 HIS A C 1
ATOM 759 O O . HIS A 1 88 ? -6.765 5.143 10.860 1.00 96.69 88 HIS A O 1
ATOM 765 N N . TYR A 1 89 ? -5.131 5.574 9.381 1.00 96.62 89 TYR A N 1
ATOM 766 C CA . TYR A 1 89 ? -5.541 6.961 9.162 1.00 96.62 89 TYR A CA 1
ATOM 767 C C . TYR A 1 89 ? -6.983 7.029 8.651 1.00 96.62 89 TYR A C 1
ATOM 769 O O . TYR A 1 89 ? -7.811 7.702 9.262 1.00 96.62 89 TYR A O 1
ATOM 777 N N . VAL A 1 90 ? -7.310 6.264 7.606 1.00 94.56 90 VAL A N 1
ATOM 778 C CA . VAL A 1 90 ? -8.676 6.191 7.060 1.00 94.56 90 VAL A CA 1
ATOM 779 C C . VAL A 1 90 ? -9.667 5.647 8.097 1.00 94.56 90 VAL A C 1
ATOM 781 O O . VAL A 1 90 ? -10.756 6.196 8.251 1.00 94.56 90 VAL A O 1
ATOM 784 N N . GLY A 1 91 ? -9.281 4.637 8.881 1.00 94.25 91 GLY A N 1
ATOM 785 C CA . GLY A 1 91 ? -10.096 4.103 9.978 1.00 94.25 91 GLY A CA 1
ATOM 786 C C . GLY A 1 91 ? -10.367 5.097 11.112 1.00 94.25 91 GLY A C 1
ATOM 787 O O . GLY A 1 91 ? -11.357 4.963 11.821 1.00 94.25 91 GLY A O 1
ATOM 788 N N . ASN A 1 92 ? -9.548 6.138 11.278 1.00 94.19 92 ASN A N 1
ATOM 789 C CA . ASN A 1 92 ? -9.860 7.226 12.212 1.00 94.19 92 ASN A CA 1
ATOM 790 C C . ASN A 1 92 ? -10.883 8.223 11.641 1.00 94.19 92 ASN A C 1
ATOM 792 O O . ASN A 1 92 ? -11.509 8.958 12.403 1.00 94.19 92 ASN A O 1
ATOM 796 N N . LEU A 1 93 ? -11.058 8.262 10.316 1.00 91.88 93 LEU A N 1
ATOM 797 C CA . LEU A 1 93 ? -12.018 9.135 9.633 1.00 91.88 93 LEU A CA 1
ATOM 798 C C . LEU A 1 93 ? -13.398 8.485 9.470 1.00 91.88 93 LEU A C 1
ATOM 800 O O . LEU A 1 93 ? -14.381 9.178 9.220 1.00 91.88 93 LEU A O 1
ATOM 804 N N . SER A 1 94 ? -13.489 7.158 9.570 1.00 86.38 94 SER A N 1
ATOM 805 C CA . SER A 1 94 ? -14.714 6.391 9.329 1.00 86.38 94 SER A CA 1
ATOM 806 C C . SER A 1 94 ? -14.808 5.191 10.260 1.00 86.38 94 SER A C 1
ATOM 808 O O . SER A 1 94 ? -13.828 4.498 10.503 1.00 86.38 94 SER A O 1
ATOM 810 N N . LYS A 1 95 ? -16.009 4.904 10.769 1.00 82.88 95 LYS A N 1
ATOM 811 C CA . LYS A 1 95 ? -16.232 3.737 11.632 1.00 82.88 95 LYS A CA 1
ATOM 812 C C . LYS A 1 95 ? -16.246 2.457 10.791 1.00 82.88 95 LYS A C 1
ATOM 814 O O . LYS A 1 95 ? -16.839 2.440 9.718 1.00 82.88 95 LYS A O 1
ATOM 819 N N . ASN A 1 96 ? -15.682 1.377 11.332 1.00 88.44 96 ASN A N 1
ATOM 820 C CA . ASN A 1 96 ? -15.741 0.020 10.772 1.00 88.44 96 ASN A CA 1
ATOM 821 C C . ASN A 1 96 ? -14.985 -0.188 9.448 1.00 88.44 96 ASN A C 1
ATOM 823 O O . ASN A 1 96 ? -15.497 -0.828 8.531 1.00 88.44 96 ASN A O 1
ATOM 827 N N . ILE A 1 97 ? -13.753 0.320 9.351 1.00 94.12 97 ILE A N 1
ATOM 828 C CA . ILE A 1 97 ? -12.890 0.069 8.188 1.00 94.12 97 ILE A CA 1
ATOM 829 C C . ILE A 1 97 ? -12.258 -1.326 8.255 1.00 94.12 97 ILE A C 1
ATOM 831 O O . ILE A 1 97 ? -11.671 -1.711 9.268 1.00 94.12 97 ILE A O 1
ATOM 835 N N . ILE A 1 98 ? -12.356 -2.056 7.141 1.00 95.19 98 ILE A N 1
ATOM 836 C CA . ILE A 1 98 ? -11.711 -3.352 6.912 1.00 95.19 98 ILE A CA 1
ATOM 837 C C . ILE A 1 98 ? -10.598 -3.157 5.884 1.00 95.19 98 ILE A C 1
ATOM 839 O O . ILE A 1 98 ? -10.850 -2.639 4.795 1.00 95.19 98 ILE A O 1
ATOM 843 N N . LEU A 1 99 ? -9.386 -3.613 6.199 1.00 95.50 99 LEU A N 1
ATOM 844 C CA . LEU A 1 99 ? -8.286 -3.656 5.234 1.00 95.50 99 LEU A CA 1
ATOM 845 C C . LEU A 1 99 ? -8.373 -4.947 4.412 1.00 95.50 99 LEU A C 1
ATOM 847 O O . LEU A 1 99 ? -8.303 -6.043 4.965 1.00 95.50 99 LEU A O 1
ATOM 851 N N . ILE A 1 100 ? -8.509 -4.822 3.091 1.00 94.94 100 ILE A N 1
ATOM 852 C CA . ILE A 1 100 ? -8.463 -5.955 2.157 1.00 94.94 100 ILE A CA 1
ATOM 853 C C . ILE A 1 100 ? -7.095 -5.964 1.479 1.00 94.94 100 ILE A C 1
ATOM 855 O O . ILE A 1 100 ? -6.719 -4.977 0.852 1.00 94.94 100 ILE A O 1
ATOM 859 N N . THR A 1 101 ? -6.362 -7.071 1.585 1.00 94.75 101 THR A N 1
ATOM 860 C CA . THR A 1 101 ? -4.980 -7.160 1.093 1.00 94.75 101 THR A CA 1
ATOM 861 C C . THR A 1 101 ? -4.682 -8.479 0.384 1.00 94.75 101 THR A C 1
ATOM 863 O O . THR A 1 101 ? -5.281 -9.516 0.667 1.00 94.75 101 THR A O 1
ATOM 866 N N . GLY A 1 102 ? -3.750 -8.437 -0.566 1.00 93.94 102 GLY A N 1
ATOM 867 C CA . GLY A 1 102 ? -3.160 -9.624 -1.187 1.00 93.94 102 GLY A CA 1
ATOM 868 C C . GLY A 1 102 ? -1.891 -10.110 -0.491 1.00 93.94 102 GLY A C 1
ATOM 869 O O . GLY A 1 102 ? -1.338 -11.120 -0.919 1.00 93.94 102 GLY A O 1
ATOM 870 N N . ASP A 1 103 ? -1.419 -9.407 0.540 1.00 93.69 103 ASP A N 1
ATOM 871 C CA . ASP A 1 103 ? -0.207 -9.791 1.254 1.00 93.69 103 ASP A CA 1
ATOM 872 C C . ASP A 1 103 ? -0.490 -10.862 2.318 1.00 93.69 103 ASP A C 1
ATOM 874 O O . ASP A 1 103 ? -0.982 -10.598 3.419 1.00 93.69 103 ASP A O 1
ATOM 878 N N . TYR A 1 104 ? -0.151 -12.095 1.949 1.00 93.62 104 TYR A N 1
ATOM 879 C CA . TYR A 1 104 ? -0.230 -13.276 2.802 1.00 93.62 104 TYR A CA 1
ATOM 880 C C . TYR A 1 104 ? 1.053 -13.558 3.587 1.00 93.62 104 TYR A C 1
ATOM 882 O O . TYR A 1 104 ? 1.062 -14.496 4.382 1.00 93.62 104 TYR A O 1
ATOM 890 N N . ASN A 1 105 ? 2.110 -12.771 3.384 1.00 92.00 105 ASN A N 1
ATOM 891 C CA . ASN A 1 105 ? 3.393 -12.976 4.041 1.00 92.00 105 ASN A CA 1
ATOM 892 C C . ASN A 1 105 ? 3.490 -12.165 5.333 1.00 92.00 105 ASN A C 1
ATOM 894 O O . ASN A 1 105 ? 3.894 -12.726 6.350 1.00 92.00 105 ASN A O 1
ATOM 898 N N . HIS A 1 106 ? 3.081 -10.891 5.330 1.00 93.06 106 HIS A N 1
ATOM 899 C CA . HIS A 1 106 ? 3.257 -10.028 6.500 1.00 93.06 106 HIS A CA 1
ATOM 900 C C . HIS A 1 106 ? 1.939 -9.501 7.072 1.00 93.06 106 HIS A C 1
ATOM 902 O O . HIS A 1 106 ? 1.714 -9.608 8.277 1.00 93.06 106 HIS A O 1
ATOM 908 N N . ILE A 1 107 ? 1.026 -8.985 6.248 1.00 95.94 107 ILE A N 1
ATOM 909 C CA . ILE A 1 107 ? -0.194 -8.323 6.729 1.00 95.94 107 ILE A CA 1
ATOM 910 C C . ILE A 1 107 ? -1.243 -9.339 7.215 1.00 95.94 107 ILE A C 1
ATOM 912 O O . ILE A 1 107 ? -1.695 -9.250 8.360 1.00 95.94 107 ILE A O 1
ATOM 916 N N . VAL A 1 108 ? -1.647 -10.321 6.393 1.00 95.69 108 VAL A N 1
ATOM 917 C CA . VAL A 1 108 ? -2.692 -11.297 6.788 1.00 95.69 108 VAL A CA 1
ATOM 918 C C . VAL A 1 108 ? -2.308 -12.106 8.038 1.00 95.69 108 VAL A C 1
ATOM 920 O O . VAL A 1 108 ? -3.147 -12.201 8.942 1.00 95.69 108 VAL A O 1
ATOM 923 N N . PRO A 1 109 ? -1.085 -12.664 8.162 1.00 95.38 109 PRO A N 1
ATOM 924 C CA . PRO A 1 109 ? -0.688 -13.407 9.361 1.00 95.38 109 PRO A CA 1
ATOM 925 C C . PRO A 1 109 ? -0.734 -12.561 10.640 1.00 95.38 109 PRO A C 1
ATOM 927 O O . PRO A 1 109 ? -1.111 -13.061 11.700 1.00 95.38 109 PRO A O 1
ATOM 930 N N . ASN A 1 110 ? -0.436 -11.262 10.535 1.00 96.25 110 ASN A N 1
ATOM 931 C CA . ASN A 1 110 ? -0.407 -10.336 11.666 1.00 96.25 110 ASN A CA 1
ATOM 932 C C . ASN A 1 110 ? -1.753 -9.633 11.931 1.00 96.25 110 ASN A C 1
ATOM 934 O O . ASN A 1 110 ? -1.822 -8.721 12.759 1.00 96.25 110 ASN A O 1
ATOM 938 N N . LYS A 1 111 ? -2.861 -10.069 11.308 1.00 96.31 111 LYS A N 1
ATOM 939 C CA . LYS A 1 111 ? -4.169 -9.390 11.403 1.00 96.31 111 LYS A CA 1
ATOM 940 C C . LYS A 1 111 ? -4.640 -9.074 12.822 1.00 96.31 111 LYS A C 1
ATOM 942 O O . LYS A 1 111 ? -5.184 -7.999 13.060 1.00 96.31 111 LYS A O 1
ATOM 947 N N . LYS A 1 112 ? -4.439 -9.992 13.776 1.00 96.44 112 LYS A N 1
ATOM 948 C CA . LYS A 1 112 ? -4.907 -9.819 15.162 1.00 96.44 112 LYS A CA 1
ATOM 949 C C . LYS A 1 112 ? -4.154 -8.685 15.854 1.00 96.44 112 LYS A C 1
ATOM 951 O O . LYS A 1 112 ? -4.776 -7.868 16.527 1.00 96.44 112 LYS A O 1
ATOM 956 N N . LEU A 1 113 ? -2.836 -8.638 15.670 1.00 96.56 113 LEU A N 1
ATOM 957 C CA . LEU A 1 113 ? -1.981 -7.569 16.174 1.00 96.56 113 LEU A CA 1
ATOM 958 C C . LEU A 1 113 ? -2.398 -6.229 15.555 1.00 96.56 113 LEU A C 1
ATOM 960 O O . LEU A 1 113 ? -2.665 -5.271 16.276 1.00 96.56 113 LEU A O 1
ATOM 964 N N . ILE A 1 114 ? -2.551 -6.201 14.228 1.00 97.25 114 ILE A N 1
ATOM 965 C CA . ILE A 1 114 ? -2.957 -5.008 13.479 1.00 97.25 114 ILE A CA 1
ATOM 966 C C . ILE A 1 114 ? -4.300 -4.469 13.990 1.00 97.25 114 ILE A C 1
ATOM 968 O O . ILE A 1 114 ? -4.385 -3.295 14.336 1.00 97.25 114 ILE A O 1
ATOM 972 N N . CYS A 1 115 ? -5.337 -5.302 14.112 1.00 97.12 115 CYS A N 1
ATOM 973 C CA . CYS A 1 115 ? -6.655 -4.853 14.586 1.00 97.12 115 CYS A CA 1
ATOM 974 C C . CYS A 1 115 ? -6.643 -4.415 16.061 1.00 97.12 115 CYS A C 1
ATOM 976 O O . CYS A 1 115 ? -7.467 -3.608 16.472 1.00 97.12 115 CYS A O 1
ATOM 978 N N . THR A 1 116 ? -5.710 -4.931 16.867 1.00 97.06 116 THR A N 1
ATOM 979 C CA . THR A 1 116 ? -5.580 -4.569 18.289 1.00 97.06 116 THR A CA 1
ATOM 980 C C . THR A 1 116 ? -4.948 -3.186 18.475 1.00 97.06 116 THR A C 1
ATOM 982 O O . THR A 1 116 ? -5.289 -2.475 19.417 1.00 97.06 116 THR A O 1
ATOM 985 N N . HIS A 1 117 ? -4.030 -2.798 17.586 1.00 96.62 117 HIS A N 1
ATOM 986 C CA . HIS A 1 117 ? -3.231 -1.573 17.716 1.00 96.62 117 HIS A CA 1
ATOM 987 C C . HIS A 1 117 ? -3.568 -0.494 16.682 1.00 96.62 117 HIS A C 1
ATOM 989 O O . HIS A 1 117 ? -2.904 0.540 16.629 1.00 96.62 117 HIS A O 1
ATOM 995 N N . THR A 1 118 ? -4.594 -0.712 15.864 1.00 96.88 118 THR A N 1
ATOM 996 C CA . THR A 1 118 ? -5.068 0.258 14.875 1.00 96.88 118 THR A CA 1
ATOM 997 C C . THR A 1 118 ? -6.571 0.494 15.022 1.00 96.88 118 THR A C 1
ATOM 999 O O . THR A 1 118 ? -7.228 -0.028 15.915 1.00 96.88 118 THR A O 1
ATOM 1002 N N . SER A 1 119 ? -7.123 1.324 14.143 1.00 96.38 119 SER A N 1
ATOM 1003 C CA . SER A 1 119 ? -8.553 1.654 14.072 1.00 96.38 119 SER A CA 1
ATOM 1004 C C . SER A 1 119 ? -9.319 0.684 13.165 1.00 96.38 119 SER A C 1
ATOM 1006 O O . SER A 1 119 ? -10.515 0.863 12.935 1.00 96.38 119 SER A O 1
ATOM 1008 N N . LEU A 1 120 ? -8.628 -0.319 12.615 1.00 97.06 120 LEU A N 1
ATOM 1009 C CA . LEU A 1 120 ? -9.201 -1.314 11.723 1.00 97.06 120 LEU A CA 1
ATOM 1010 C C . LEU A 1 120 ? -10.010 -2.329 12.525 1.00 97.06 120 LEU A C 1
ATOM 1012 O O . LEU A 1 120 ? -9.547 -2.835 13.544 1.00 97.06 120 LEU A O 1
ATOM 1016 N N . VAL A 1 121 ? -11.206 -2.655 12.035 1.00 96.62 121 VAL A N 1
ATOM 1017 C CA . VAL A 1 121 ? -12.054 -3.672 12.678 1.00 96.62 121 VAL A CA 1
ATOM 1018 C C . VAL A 1 121 ? -11.718 -5.086 12.225 1.00 96.62 121 VAL A C 1
ATOM 1020 O O . VAL A 1 121 ? -11.988 -6.036 12.955 1.00 96.62 121 VAL A O 1
ATOM 1023 N N . ASP A 1 122 ? -11.158 -5.232 11.025 1.00 96.06 122 ASP A N 1
ATOM 1024 C CA . ASP A 1 122 ? -10.708 -6.514 10.493 1.00 96.06 122 ASP A CA 1
ATOM 1025 C C . ASP A 1 122 ? -9.658 -6.311 9.388 1.00 96.06 122 ASP A C 1
ATOM 1027 O O . ASP A 1 122 ? -9.577 -5.251 8.755 1.00 96.06 122 ASP A O 1
ATOM 1031 N N . VAL A 1 123 ? -8.891 -7.365 9.125 1.00 96.50 123 VAL A N 1
ATOM 1032 C CA . VAL A 1 123 ? -7.978 -7.481 7.985 1.00 96.50 123 VAL A CA 1
ATOM 1033 C C . VAL A 1 123 ? -8.305 -8.784 7.265 1.00 96.50 123 VAL A C 1
ATOM 1035 O O . VAL A 1 123 ? -8.257 -9.863 7.862 1.00 96.50 123 VAL A O 1
ATOM 1038 N N . LYS A 1 124 ? -8.623 -8.685 5.973 1.00 95.50 124 LYS A N 1
ATOM 1039 C CA . LYS A 1 124 ? -9.033 -9.816 5.137 1.00 95.50 124 LYS A CA 1
ATOM 1040 C C . LYS A 1 124 ? -8.105 -10.001 3.951 1.00 95.50 124 LYS A C 1
ATOM 1042 O O . LYS A 1 124 ? -7.745 -9.040 3.270 1.00 95.50 124 LYS A O 1
ATOM 1047 N N . GLY A 1 125 ? -7.769 -11.253 3.675 1.00 93.56 125 GLY A N 1
ATOM 1048 C CA . GLY A 1 125 ? -7.065 -11.616 2.459 1.00 93.56 125 GLY A CA 1
ATOM 1049 C C . GLY A 1 125 ? -7.994 -11.526 1.246 1.00 93.56 125 GLY A C 1
ATOM 1050 O O . GLY A 1 125 ? -9.182 -11.830 1.338 1.00 93.56 125 GLY A O 1
ATOM 1051 N N . LEU A 1 126 ? -7.475 -11.163 0.073 1.00 89.56 126 LEU A N 1
ATOM 1052 C CA . LEU A 1 126 ? -8.249 -11.165 -1.180 1.00 89.56 126 LEU A CA 1
ATOM 1053 C C . LEU A 1 126 ? -8.864 -12.542 -1.492 1.00 89.56 126 LEU A C 1
ATOM 1055 O O . LEU A 1 126 ? -9.958 -12.636 -2.045 1.00 89.56 126 LEU A O 1
ATOM 1059 N N . GLY A 1 127 ? -8.174 -13.618 -1.117 1.00 84.12 127 GLY A N 1
ATOM 1060 C CA . GLY A 1 127 ? -8.651 -14.996 -1.207 1.00 84.12 127 GLY A CA 1
ATOM 1061 C C . GLY A 1 127 ? -9.861 -15.301 -0.322 1.00 84.12 127 GLY A C 1
ATOM 1062 O O . GLY A 1 127 ? -10.631 -16.189 -0.673 1.00 84.12 127 GLY A O 1
ATOM 1063 N N . ASP A 1 128 ? -10.108 -14.523 0.736 1.00 79.12 128 ASP A N 1
ATOM 1064 C CA . ASP A 1 128 ? -11.274 -14.697 1.619 1.00 79.12 128 ASP A CA 1
ATOM 1065 C C . ASP A 1 128 ? -12.585 -14.301 0.917 1.00 79.12 128 ASP A C 1
ATOM 1067 O O . ASP A 1 128 ? -13.675 -14.667 1.352 1.00 79.12 128 ASP A O 1
ATOM 1071 N N . TYR A 1 129 ? -12.482 -13.581 -0.204 1.00 69.31 129 TYR A N 1
ATOM 1072 C CA . TYR A 1 129 ? -13.603 -13.217 -1.069 1.00 69.31 129 TYR A CA 1
ATOM 1073 C C . TYR A 1 129 ? -13.797 -14.190 -2.240 1.00 69.31 129 TYR A C 1
ATOM 1075 O O . TYR A 1 129 ? -14.771 -14.067 -2.985 1.00 69.31 129 TYR A O 1
ATOM 1083 N N . ARG A 1 130 ? -12.937 -15.210 -2.395 1.00 58.22 130 ARG A N 1
ATOM 1084 C CA . ARG A 1 130 ? -13.130 -16.302 -3.367 1.00 58.22 130 ARG A CA 1
ATOM 1085 C C . ARG A 1 130 ? -14.127 -17.339 -2.842 1.00 58.22 130 ARG A C 1
ATOM 1087 O O . ARG A 1 130 ? -13.834 -18.523 -2.758 1.00 58.22 130 ARG A O 1
ATOM 1094 N N . ALA A 1 131 ? -15.324 -16.879 -2.499 1.00 49.75 131 ALA A N 1
ATOM 1095 C CA . ALA A 1 131 ? -16.492 -17.715 -2.259 1.00 49.75 131 ALA A CA 1
ATOM 1096 C C . ALA A 1 131 ? -17.762 -16.871 -2.416 1.00 49.75 131 ALA A C 1
ATOM 1098 O O . ALA A 1 131 ? -18.421 -16.518 -1.442 1.00 49.75 131 ALA A O 1
ATOM 1099 N N . LYS A 1 132 ? -18.058 -16.515 -3.667 1.00 46.19 132 LYS A N 1
ATOM 1100 C CA . LYS A 1 132 ? -19.398 -16.424 -4.265 1.00 46.19 132 LYS A CA 1
ATOM 1101 C C . LYS A 1 132 ? -19.191 -16.007 -5.714 1.00 46.19 132 LYS A C 1
ATOM 1103 O O . LYS A 1 132 ? -19.129 -14.823 -6.027 1.00 46.19 132 LYS A O 1
ATOM 1108 N N . SER A 1 133 ? -19.060 -16.997 -6.594 1.00 41.16 133 SER A N 1
ATOM 1109 C CA . SER A 1 133 ? -19.489 -16.819 -7.977 1.00 41.16 133 SER A CA 1
ATOM 1110 C C . SER A 1 133 ? -20.931 -16.327 -7.898 1.00 41.16 133 SER A C 1
ATOM 1112 O O . SER A 1 133 ? -21.825 -17.077 -7.507 1.00 41.16 133 SER A O 1
ATOM 1114 N N . ILE A 1 134 ? -21.129 -15.032 -8.118 1.00 41.28 134 ILE A N 1
ATOM 1115 C CA . ILE A 1 134 ? -22.454 -14.509 -8.406 1.00 41.28 134 ILE A CA 1
ATOM 1116 C C . ILE A 1 134 ? -22.776 -15.066 -9.792 1.00 41.28 134 ILE A C 1
ATOM 1118 O O . ILE A 1 134 ? -21.981 -14.903 -10.718 1.00 41.28 134 ILE A O 1
ATOM 1122 N N . ILE A 1 135 ? -23.857 -15.842 -9.819 1.00 39.28 135 ILE A N 1
ATOM 1123 C CA . ILE A 1 135 ? -24.487 -16.481 -10.979 1.00 39.28 135 ILE A CA 1
ATOM 1124 C C . ILE A 1 135 ? -24.617 -15.486 -12.132 1.00 39.28 135 ILE A C 1
ATOM 1126 O O . ILE A 1 135 ? -24.999 -14.327 -11.846 1.00 39.28 135 ILE A O 1
#

Radius of gyration: 20.12 Å; chains: 1; bounding box: 48×31×50 Å

Sequence (135 aa):
MFARGENWRILGILKSIFDEHKGYSSVILIKLLRDVQRRYDKEYIDRFNKLKEIVTIHNREKPYLEIRKLLEEFIEDWDDIQIILDAHYVGNLSKNIILITGDYNHIVPNKKLICTHTSLVDVKGLGDYRAKSII